Protein AF-A0A7Y4T0B5-F1 (afdb_monomer_lite)

Radius of gyration: 30.83 Å; chains: 1; bounding box: 71×40×85 Å

Foldseek 3Di:
DCPVVPCDPVNVVVVVVVLCVVCPPCSVVVVVVVVVVVVVVVVVVVVCCVVVVVVVVVVVVVVVVVVVVVVVCVVPPPDDPDDDPDDDDDDDDDDDDDDPDDDDDDDDDPDPPPDDDDDDDDDDDDDDDDDD

pLDDT: mean 74.85, std 16.84, range [43.91, 96.88]

Structure (mmCIF, N/CA/C/O backbone):
data_AF-A0A7Y4T0B5-F1
#
_entry.id   AF-A0A7Y4T0B5-F1
#
loop_
_atom_site.group_PDB
_atom_site.id
_atom_site.type_symbol
_atom_site.label_atom_id
_atom_site.label_alt_id
_atom_site.label_comp_id
_atom_site.label_asym_id
_atom_site.label_entity_id
_atom_site.label_seq_id
_atom_site.pdbx_PDB_ins_code
_atom_site.Cartn_x
_atom_site.Cartn_y
_atom_site.Cartn_z
_atom_site.occupancy
_atom_site.B_iso_or_equiv
_atom_site.auth_seq_id
_atom_site.auth_comp_id
_atom_site.auth_asym_id
_atom_site.auth_atom_id
_atom_site.pdbx_PDB_model_num
ATOM 1 N N . MET A 1 1 ? 12.387 -6.546 15.408 1.00 46.94 1 MET A N 1
ATOM 2 C CA . MET A 1 1 ? 11.602 -6.123 14.225 1.00 46.94 1 MET A CA 1
ATOM 3 C C . MET A 1 1 ? 11.695 -4.605 13.991 1.00 46.94 1 MET A C 1
ATOM 5 O O . MET A 1 1 ? 10.679 -3.934 13.924 1.00 46.94 1 MET A O 1
ATOM 9 N N . LEU A 1 2 ? 12.903 -4.039 13.868 1.00 50.91 2 LEU A N 1
ATOM 10 C CA . LEU A 1 2 ? 13.105 -2.600 13.582 1.00 50.91 2 LEU A CA 1
ATOM 11 C C . LEU A 1 2 ? 14.162 -2.362 12.482 1.00 50.91 2 LEU A C 1
ATOM 13 O O . LEU A 1 2 ? 14.486 -1.222 12.176 1.00 50.91 2 LEU A O 1
ATOM 17 N N . ALA A 1 3 ? 14.681 -3.430 11.859 1.00 58.06 3 ALA A N 1
ATOM 18 C CA . ALA A 1 3 ? 15.734 -3.338 10.844 1.00 58.06 3 ALA A CA 1
ATOM 19 C C . ALA A 1 3 ? 15.281 -2.608 9.562 1.00 58.06 3 ALA A C 1
ATOM 21 O O . ALA A 1 3 ? 16.098 -1.977 8.910 1.00 58.06 3 ALA A O 1
ATOM 22 N N . PHE A 1 4 ? 13.980 -2.611 9.248 1.00 58.34 4 PHE A N 1
ATOM 23 C CA . PHE A 1 4 ? 13.428 -1.944 8.060 1.00 58.34 4 PHE A CA 1
ATOM 24 C C . PHE A 1 4 ? 13.296 -0.417 8.186 1.00 58.34 4 PHE A C 1
ATOM 26 O O . PHE A 1 4 ? 13.100 0.258 7.182 1.00 58.34 4 PHE A O 1
ATOM 33 N N . LEU A 1 5 ? 13.383 0.145 9.397 1.00 59.84 5 LEU A N 1
ATOM 34 C CA . LEU A 1 5 ? 13.275 1.598 9.612 1.00 59.84 5 LEU A CA 1
ATOM 35 C C . LEU A 1 5 ? 14.616 2.326 9.427 1.00 59.84 5 LEU A C 1
ATOM 37 O O . LEU A 1 5 ? 14.631 3.547 9.335 1.00 59.84 5 LEU A O 1
ATOM 41 N N . ASN A 1 6 ? 15.720 1.577 9.329 1.00 64.56 6 ASN A N 1
ATOM 42 C CA . ASN A 1 6 ? 17.046 2.077 8.955 1.00 64.56 6 ASN A CA 1
ATOM 43 C C . ASN A 1 6 ? 17.334 1.857 7.461 1.00 64.56 6 ASN A C 1
ATOM 45 O O . ASN A 1 6 ? 18.492 1.702 7.077 1.00 64.56 6 ASN A O 1
ATOM 49 N N . LEU A 1 7 ? 16.293 1.847 6.618 1.00 73.94 7 LEU A N 1
ATOM 50 C CA . LEU A 1 7 ? 16.461 1.840 5.168 1.00 73.94 7 LEU A CA 1
ATOM 51 C C . LEU A 1 7 ? 17.149 3.147 4.759 1.00 73.94 7 LEU A C 1
ATOM 53 O O . LEU A 1 7 ? 16.523 4.201 4.615 1.00 73.94 7 LEU A O 1
ATOM 57 N N . GLY A 1 8 ? 18.470 3.097 4.638 1.00 86.62 8 GLY A N 1
ATOM 58 C CA . GLY A 1 8 ? 19.252 4.230 4.177 1.00 86.62 8 GLY A CA 1
ATOM 59 C C . GLY A 1 8 ? 18.872 4.576 2.740 1.00 86.62 8 GLY A C 1
ATOM 60 O O . GLY A 1 8 ? 18.434 3.717 1.973 1.00 86.62 8 GLY A O 1
ATOM 61 N N . VAL A 1 9 ? 19.107 5.828 2.336 1.00 89.69 9 VAL A N 1
ATOM 62 C CA . VAL A 1 9 ? 18.911 6.272 0.941 1.00 89.69 9 VAL A CA 1
ATOM 63 C C . VAL A 1 9 ? 19.586 5.306 -0.046 1.00 89.69 9 VAL A C 1
ATOM 65 O O . VAL A 1 9 ? 19.019 4.995 -1.089 1.00 89.69 9 VAL A O 1
ATOM 68 N N . LEU A 1 10 ? 20.755 4.766 0.319 1.00 90.12 10 LEU A N 1
ATOM 69 C CA . LEU A 1 10 ? 21.496 3.788 -0.479 1.00 90.12 10 LEU A CA 1
ATOM 70 C C . LEU A 1 10 ? 20.726 2.473 -0.698 1.00 90.12 10 LEU A C 1
ATOM 72 O O . LEU A 1 10 ? 20.717 1.947 -1.805 1.00 90.12 10 LEU A O 1
ATOM 76 N N . GLU A 1 11 ? 20.059 1.948 0.327 1.00 87.94 11 GLU A N 1
ATOM 77 C CA . GLU A 1 11 ? 19.302 0.696 0.236 1.00 87.94 11 GLU A CA 1
ATOM 78 C C . GLU A 1 11 ? 18.055 0.866 -0.640 1.00 87.94 11 GLU A C 1
ATOM 80 O O . GLU A 1 11 ? 17.751 0.016 -1.475 1.00 87.94 11 GLU A O 1
ATOM 85 N N . LEU A 1 12 ? 17.396 2.025 -0.539 1.00 91.12 12 LEU A N 1
ATOM 86 C CA . LEU A 1 12 ? 16.269 2.393 -1.396 1.00 91.12 12 LEU A CA 1
ATOM 87 C C . LEU A 1 12 ? 16.689 2.449 -2.877 1.00 91.12 12 LEU A C 1
ATOM 89 O O . LEU A 1 12 ? 15.968 1.958 -3.746 1.00 91.12 12 LEU A O 1
ATOM 93 N N . VAL A 1 13 ? 17.887 2.970 -3.163 1.00 94.06 13 VAL A N 1
ATOM 94 C CA . VAL A 1 13 ? 18.468 2.970 -4.516 1.00 94.06 13 VAL A CA 1
ATOM 95 C C . VAL A 1 13 ? 18.758 1.549 -5.007 1.00 94.06 13 VAL A C 1
ATOM 97 O O . VAL A 1 13 ? 18.447 1.243 -6.156 1.00 94.06 13 VAL A O 1
ATOM 100 N N . VAL A 1 14 ? 19.300 0.663 -4.163 1.00 95.56 14 VAL A N 1
ATOM 101 C CA . VAL A 1 14 ? 19.547 -0.744 -4.537 1.00 95.56 14 VAL A CA 1
ATOM 102 C C . VAL A 1 14 ? 18.235 -1.462 -4.856 1.00 95.56 14 VAL A C 1
ATOM 104 O O . VAL A 1 14 ? 18.138 -2.120 -5.889 1.00 95.56 14 VAL A O 1
ATOM 107 N N . ILE A 1 15 ? 17.201 -1.290 -4.029 1.00 93.62 15 ILE A N 1
ATOM 108 C CA . ILE A 1 15 ? 15.874 -1.871 -4.276 1.00 93.62 15 ILE A CA 1
ATOM 109 C C . ILE A 1 15 ? 15.285 -1.328 -5.581 1.00 93.62 15 ILE A C 1
ATOM 111 O O . ILE A 1 15 ? 14.771 -2.103 -6.387 1.00 93.62 15 ILE A O 1
ATOM 115 N N . ALA A 1 16 ? 15.396 -0.019 -5.826 1.00 91.81 16 ALA A N 1
ATOM 116 C CA . ALA A 1 16 ? 14.942 0.587 -7.073 1.00 91.81 16 ALA A CA 1
ATOM 117 C C . ALA A 1 16 ? 15.695 0.021 -8.289 1.00 91.81 16 ALA A C 1
ATOM 119 O O . ALA A 1 16 ? 15.067 -0.310 -9.292 1.00 91.81 16 ALA A O 1
ATOM 120 N N . ALA A 1 17 ? 17.015 -0.158 -8.195 1.00 95.00 17 ALA A N 1
ATOM 121 C CA . ALA A 1 17 ? 17.821 -0.749 -9.260 1.00 95.00 17 ALA A CA 1
ATOM 122 C C . ALA A 1 17 ? 17.421 -2.207 -9.541 1.00 95.00 17 ALA A C 1
ATOM 124 O O . ALA A 1 17 ? 17.231 -2.576 -10.699 1.00 95.00 17 ALA A O 1
ATOM 125 N N . VAL A 1 18 ? 17.223 -3.022 -8.498 1.00 96.12 18 VAL A N 1
ATOM 126 C CA . VAL A 1 18 ? 16.739 -4.406 -8.634 1.00 96.12 18 VAL A CA 1
ATOM 127 C C . VAL A 1 18 ? 15.341 -4.434 -9.250 1.00 96.12 18 VAL A C 1
ATOM 129 O O . VAL A 1 18 ? 15.096 -5.213 -10.167 1.00 96.12 18 VAL A O 1
ATOM 132 N N . ALA A 1 19 ? 14.435 -3.558 -8.815 1.00 93.56 19 ALA A N 1
ATOM 133 C CA . ALA A 1 19 ? 13.100 -3.456 -9.394 1.00 93.56 19 ALA A CA 1
ATOM 134 C C . ALA A 1 19 ? 13.157 -3.091 -10.886 1.00 93.56 19 ALA A C 1
ATOM 136 O O . ALA A 1 19 ? 12.460 -3.704 -11.689 1.00 93.56 19 ALA A O 1
ATOM 137 N N . VAL A 1 20 ? 14.020 -2.152 -11.285 1.00 94.81 20 VAL A N 1
ATOM 138 C CA . VAL A 1 20 ? 14.225 -1.809 -12.701 1.00 94.81 20 VAL A CA 1
ATOM 139 C C . VAL A 1 20 ? 14.856 -2.967 -13.475 1.00 94.81 20 VAL A C 1
ATOM 141 O O . VAL A 1 20 ? 14.488 -3.180 -14.621 1.00 94.81 20 VAL A O 1
ATOM 144 N N . LEU A 1 21 ? 15.750 -3.761 -12.886 1.00 95.75 21 LEU A N 1
ATOM 145 C CA . LEU A 1 21 ? 16.316 -4.937 -13.559 1.00 95.75 21 LEU A CA 1
ATOM 146 C C . LEU A 1 21 ? 15.283 -6.054 -13.764 1.00 95.75 21 LEU A C 1
ATOM 148 O O . LEU A 1 21 ? 15.266 -6.678 -14.820 1.00 95.75 21 LEU A O 1
ATOM 152 N N . VAL A 1 22 ? 14.418 -6.294 -12.777 1.00 94.94 22 VAL A N 1
ATOM 153 C CA . VAL A 1 22 ? 13.393 -7.350 -12.832 1.00 94.94 22 VAL A CA 1
ATOM 154 C C . VAL A 1 22 ? 12.216 -6.947 -13.721 1.00 94.94 22 VAL A C 1
ATOM 156 O O . VAL A 1 22 ? 11.771 -7.735 -14.551 1.00 94.94 22 VAL A O 1
ATOM 159 N N . PHE A 1 23 ? 11.698 -5.728 -13.551 1.00 92.62 23 PHE A N 1
ATOM 160 C CA . PHE A 1 23 ? 10.496 -5.254 -14.245 1.00 92.62 23 PHE A CA 1
ATOM 161 C C . PHE A 1 23 ? 10.798 -4.432 -15.505 1.00 92.62 23 PHE A C 1
ATOM 163 O O . PHE A 1 23 ? 9.921 -4.258 -16.352 1.00 92.62 23 PHE A O 1
ATOM 170 N N . GLY A 1 24 ? 12.012 -3.901 -15.648 1.00 94.06 24 GLY A N 1
ATOM 171 C CA . GLY A 1 24 ? 12.426 -3.122 -16.812 1.00 94.06 24 GLY A CA 1
ATOM 172 C C . GLY A 1 24 ? 11.508 -1.936 -17.098 1.00 94.06 24 GLY A C 1
ATOM 173 O O . GLY A 1 24 ? 11.083 -1.193 -16.212 1.00 94.06 24 GLY A O 1
ATOM 174 N N . LYS A 1 25 ? 11.164 -1.794 -18.378 1.00 93.25 25 LYS A N 1
ATOM 175 C CA . LYS A 1 25 ? 10.214 -0.798 -18.897 1.00 93.25 25 LYS A CA 1
ATOM 176 C C . LYS A 1 25 ? 8.754 -1.055 -18.503 1.00 93.25 25 LYS A C 1
ATOM 178 O O . LYS A 1 25 ? 7.923 -0.170 -18.682 1.00 93.25 25 LYS A O 1
ATOM 183 N N . ASP A 1 26 ? 8.435 -2.241 -17.989 1.00 93.00 26 ASP A N 1
ATOM 184 C CA . ASP A 1 26 ? 7.062 -2.642 -17.671 1.00 93.00 26 ASP A CA 1
ATOM 185 C C . ASP A 1 26 ? 6.689 -2.282 -16.213 1.00 93.00 26 ASP A C 1
ATOM 187 O O . ASP A 1 26 ? 5.514 -2.315 -15.836 1.00 93.00 26 ASP A O 1
ATOM 191 N N . LEU A 1 27 ? 7.665 -1.826 -15.409 1.00 92.94 27 LEU A N 1
ATOM 192 C CA . LEU A 1 27 ? 7.485 -1.299 -14.048 1.00 92.94 27 LEU A CA 1
ATOM 193 C C . LEU A 1 27 ? 6.378 -0.227 -13.949 1.00 92.94 27 LEU A C 1
ATOM 195 O O . LEU A 1 27 ? 5.459 -0.416 -13.148 1.00 92.94 27 LEU A O 1
ATOM 199 N N . PRO A 1 28 ? 6.370 0.863 -14.749 1.00 90.56 28 PRO A N 1
ATOM 200 C CA . PRO A 1 28 ? 5.306 1.869 -14.678 1.00 90.56 28 PRO A CA 1
ATOM 201 C C . PRO A 1 28 ? 3.920 1.297 -15.005 1.00 90.56 28 PRO A C 1
ATOM 203 O O . PRO A 1 28 ? 2.918 1.723 -14.425 1.00 90.56 28 PRO A O 1
ATOM 206 N N . GLN A 1 29 ? 3.845 0.306 -15.896 1.00 92.62 29 GLN A N 1
ATOM 207 C CA . GLN A 1 29 ? 2.588 -0.346 -16.256 1.00 92.62 29 GLN A CA 1
ATOM 208 C C . GLN A 1 29 ? 2.067 -1.236 -15.117 1.00 92.62 29 GLN A C 1
ATOM 210 O O . GLN A 1 29 ? 0.871 -1.202 -14.812 1.00 92.62 29 GLN 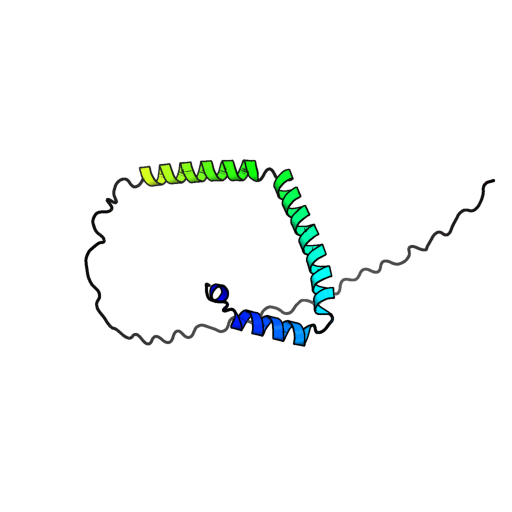A O 1
ATOM 215 N N . ALA A 1 30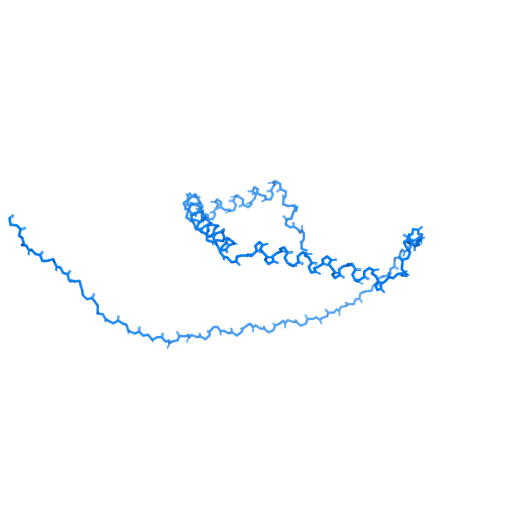 ? 2.951 -1.985 -14.450 1.00 91.44 30 ALA A N 1
ATOM 216 C CA . ALA A 1 30 ? 2.614 -2.770 -13.263 1.00 91.44 30 ALA A CA 1
ATOM 217 C C . ALA A 1 30 ? 2.193 -1.866 -12.090 1.00 91.44 30 ALA A C 1
ATOM 219 O O . ALA A 1 30 ? 1.141 -2.085 -11.487 1.00 91.44 30 ALA A O 1
ATOM 220 N N . ALA A 1 31 ? 2.950 -0.795 -11.835 1.00 92.75 31 ALA A N 1
ATOM 221 C CA . ALA A 1 31 ? 2.646 0.189 -10.800 1.00 92.75 31 ALA A CA 1
ATOM 222 C C . ALA A 1 31 ? 1.290 0.872 -11.031 1.00 92.75 31 ALA A C 1
ATOM 224 O O . ALA A 1 31 ? 0.514 1.027 -10.092 1.00 92.75 31 ALA A O 1
ATOM 225 N N . SER A 1 32 ? 0.952 1.210 -12.279 1.00 95.19 32 SER A N 1
ATOM 226 C CA . SER A 1 32 ? -0.344 1.812 -12.622 1.00 95.19 32 SER A CA 1
ATOM 227 C C . SER A 1 32 ? -1.517 0.875 -12.319 1.00 95.19 32 SER A C 1
ATOM 229 O O . SER A 1 32 ? -2.518 1.293 -11.736 1.00 95.19 32 SER A O 1
ATOM 231 N N . LYS A 1 33 ? -1.395 -0.414 -12.663 1.00 93.56 33 LYS A N 1
ATOM 232 C CA . LYS A 1 33 ? -2.426 -1.422 -12.360 1.00 93.56 33 LYS A CA 1
ATOM 233 C C . LYS A 1 33 ? -2.585 -1.628 -10.853 1.00 93.56 33 LYS A C 1
ATOM 235 O O . LYS A 1 33 ? -3.712 -1.623 -10.357 1.00 93.56 33 LYS A O 1
ATOM 240 N N . ALA A 1 34 ? -1.470 -1.746 -10.132 1.00 94.88 34 ALA A N 1
ATOM 241 C CA . ALA A 1 34 ? -1.471 -1.869 -8.678 1.00 94.88 34 ALA A CA 1
ATOM 242 C C . ALA A 1 34 ? -2.082 -0.628 -8.011 1.00 94.88 34 ALA A C 1
ATOM 244 O O . ALA A 1 34 ? -2.926 -0.754 -7.129 1.00 94.88 34 ALA A O 1
ATOM 245 N N . TYR A 1 35 ? -1.746 0.573 -8.486 1.00 95.31 35 TYR A N 1
ATOM 246 C CA . TYR A 1 35 ? -2.289 1.825 -7.965 1.00 95.31 35 TYR A CA 1
ATOM 247 C C . TYR A 1 35 ? -3.815 1.888 -8.084 1.00 95.31 35 TYR A C 1
ATOM 249 O O . TYR A 1 35 ? -4.497 2.281 -7.137 1.00 95.31 35 TYR A O 1
ATOM 257 N N . LEU A 1 36 ? -4.376 1.449 -9.215 1.00 96.19 36 LEU A N 1
ATOM 258 C CA . LEU A 1 36 ? -5.829 1.392 -9.392 1.00 96.19 36 LEU A CA 1
ATOM 259 C C . LEU A 1 36 ? -6.493 0.416 -8.410 1.00 96.19 36 LEU A C 1
ATOM 261 O O . LEU A 1 36 ? -7.562 0.725 -7.881 1.00 96.19 36 LEU A O 1
ATOM 265 N N . GLN A 1 37 ? -5.870 -0.733 -8.135 1.00 96.81 37 GLN A N 1
ATOM 266 C CA . GLN A 1 37 ? -6.371 -1.692 -7.144 1.00 96.81 37 GLN A CA 1
ATOM 267 C C . GLN A 1 37 ? -6.287 -1.132 -5.722 1.00 96.81 37 GLN A C 1
ATOM 269 O O . GLN A 1 37 ? -7.272 -1.178 -4.990 1.00 96.81 37 GLN A O 1
ATOM 274 N N . VAL A 1 38 ? -5.155 -0.526 -5.359 1.00 96.88 38 VAL A N 1
ATOM 275 C CA . VAL A 1 38 ? -4.961 0.125 -4.056 1.00 96.88 38 VAL A CA 1
ATOM 276 C C . VAL A 1 38 ? -5.962 1.260 -3.859 1.00 96.88 38 VAL A C 1
ATOM 278 O O . VAL A 1 38 ? -6.518 1.405 -2.775 1.00 96.88 38 VAL A O 1
ATOM 281 N N . ARG A 1 39 ? -6.259 2.040 -4.904 1.00 96.75 39 ARG A N 1
ATOM 282 C CA . ARG A 1 39 ? -7.275 3.097 -4.843 1.00 96.75 39 ARG A CA 1
ATOM 283 C C . ARG A 1 39 ? -8.669 2.533 -4.573 1.00 96.75 39 ARG A C 1
ATOM 285 O O . ARG A 1 39 ? -9.378 3.074 -3.731 1.00 96.75 39 ARG A O 1
ATOM 292 N N . LYS A 1 40 ? -9.056 1.451 -5.256 1.00 96.62 40 LYS A N 1
ATOM 293 C CA . LYS A 1 40 ? -10.341 0.776 -5.011 1.00 96.62 40 LYS A CA 1
ATOM 294 C C . LYS A 1 40 ? -10.415 0.214 -3.596 1.00 96.62 40 LYS A C 1
ATOM 296 O O . LYS A 1 40 ? -11.415 0.428 -2.927 1.00 96.62 40 LYS A O 1
ATOM 301 N N . LEU A 1 41 ? -9.348 -0.438 -3.136 1.00 96.88 41 LEU A N 1
ATOM 302 C CA . LEU A 1 41 ? -9.260 -0.956 -1.776 1.00 96.88 41 LEU A CA 1
ATOM 303 C C . LEU A 1 41 ? -9.382 0.170 -0.751 1.00 96.88 41 LEU A C 1
ATOM 305 O O . LEU A 1 41 ? -10.149 0.046 0.189 1.00 96.88 41 LEU A O 1
ATOM 309 N N . ARG A 1 42 ? -8.675 1.286 -0.949 1.00 96.38 42 ARG A N 1
ATOM 310 C CA . ARG A 1 42 ? -8.749 2.441 -0.053 1.00 96.38 42 ARG A CA 1
ATOM 311 C C . ARG A 1 42 ? -10.165 3.002 0.024 1.00 96.38 42 ARG A C 1
ATOM 313 O O . ARG A 1 42 ? -10.621 3.272 1.123 1.00 96.38 42 ARG A O 1
ATOM 320 N N . ASN A 1 43 ? -10.846 3.142 -1.111 1.00 96.44 43 ASN A N 1
ATOM 321 C CA . ASN A 1 43 ? -12.237 3.589 -1.131 1.00 96.44 43 ASN A CA 1
ATOM 322 C C . ASN A 1 43 ? -13.156 2.586 -0.424 1.00 96.44 43 ASN A C 1
ATOM 324 O O . ASN A 1 43 ? -13.947 2.993 0.409 1.00 96.44 43 ASN A O 1
ATOM 328 N N . ALA A 1 44 ? -13.004 1.286 -0.689 1.00 95.25 44 ALA A N 1
ATOM 329 C CA . ALA A 1 44 ? -13.794 0.250 -0.028 1.00 95.25 44 ALA A CA 1
ATOM 330 C C . ALA A 1 44 ? -13.542 0.204 1.485 1.00 95.25 44 ALA A C 1
ATOM 332 O O . ALA A 1 44 ? -14.473 0.004 2.249 1.00 95.25 44 ALA A O 1
ATOM 333 N N . VAL A 1 45 ? -12.301 0.412 1.932 1.00 94.25 45 VAL A N 1
ATOM 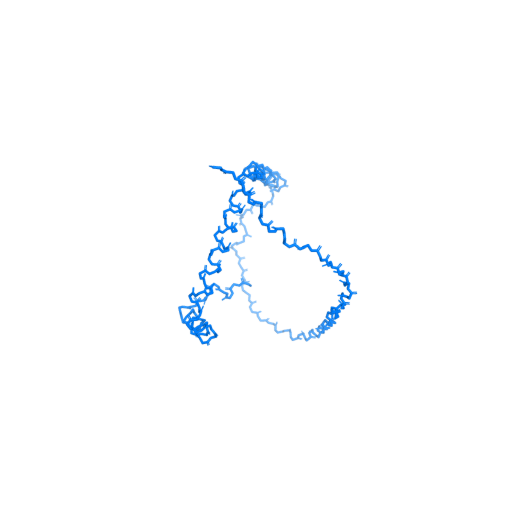334 C CA . VAL A 1 45 ? -11.952 0.518 3.355 1.00 94.25 45 VAL A CA 1
ATOM 335 C C . VAL A 1 45 ? -12.545 1.783 3.971 1.00 94.25 45 VAL A C 1
ATOM 337 O O . VAL A 1 45 ? -12.994 1.732 5.109 1.00 94.25 45 VAL A O 1
ATOM 340 N N . ASP A 1 46 ? -12.554 2.905 3.250 1.00 92.50 46 ASP A N 1
ATOM 341 C CA . ASP A 1 46 ? -13.126 4.168 3.732 1.00 92.50 46 ASP A CA 1
ATOM 342 C C . ASP A 1 46 ? -14.658 4.096 3.831 1.00 92.50 46 ASP A C 1
ATOM 344 O O . ASP A 1 46 ? -15.233 4.507 4.837 1.00 92.50 46 ASP A O 1
ATOM 348 N N . ASP A 1 47 ? -15.310 3.487 2.838 1.00 92.00 47 ASP A N 1
ATOM 349 C CA . ASP A 1 47 ? -16.743 3.188 2.864 1.00 92.00 47 ASP A CA 1
ATOM 350 C C . ASP A 1 47 ? -17.063 2.194 3.980 1.00 92.00 47 ASP A C 1
ATOM 352 O O . ASP A 1 47 ? -17.951 2.446 4.787 1.00 92.00 47 ASP A O 1
ATOM 356 N N . LEU A 1 48 ? -16.278 1.119 4.119 1.00 89.06 48 LEU A N 1
ATOM 357 C CA . LEU A 1 48 ? -16.457 0.163 5.206 1.00 89.06 48 LEU A CA 1
ATOM 358 C C . LEU A 1 48 ? -16.298 0.853 6.554 1.00 89.06 48 LEU A C 1
ATOM 360 O O . LEU A 1 48 ? -17.112 0.625 7.434 1.00 89.06 48 LEU A O 1
ATOM 364 N N . ARG A 1 49 ? -15.301 1.723 6.725 1.00 87.75 49 ARG A N 1
ATOM 365 C CA . ARG A 1 49 ? -15.089 2.494 7.953 1.00 87.75 49 ARG A CA 1
ATOM 366 C C . ARG A 1 49 ? -16.287 3.393 8.271 1.00 87.75 49 ARG A C 1
ATOM 368 O O . ARG A 1 49 ? -16.712 3.419 9.421 1.00 87.75 49 ARG A O 1
ATOM 375 N N . ARG A 1 50 ? -16.865 4.053 7.261 1.00 87.00 50 ARG A N 1
ATOM 376 C CA . ARG A 1 50 ? -18.091 4.857 7.398 1.00 87.00 50 ARG A CA 1
ATOM 377 C C . ARG A 1 50 ? -19.320 4.018 7.752 1.00 87.00 50 ARG A C 1
ATOM 379 O O . ARG A 1 50 ? -20.056 4.398 8.660 1.00 87.00 50 ARG A O 1
ATOM 386 N N . ASP A 1 51 ? -19.529 2.898 7.066 1.00 82.56 51 ASP A N 1
ATOM 387 C CA . ASP A 1 51 ? -20.742 2.077 7.176 1.00 82.56 51 ASP A CA 1
ATOM 388 C C . ASP A 1 51 ? -20.743 1.174 8.413 1.00 82.56 51 ASP A C 1
ATOM 390 O O . ASP A 1 51 ? -21.781 0.957 9.036 1.00 82.56 51 ASP A O 1
ATOM 394 N N . SER A 1 52 ? -19.575 0.671 8.812 1.00 76.06 52 SER A N 1
ATOM 395 C CA . SER A 1 52 ? -19.418 -0.202 9.984 1.00 76.06 52 SER A CA 1
ATOM 396 C C . SER A 1 52 ? -19.627 0.520 11.314 1.00 76.06 52 SER A C 1
ATOM 398 O O . SER A 1 52 ? -19.671 -0.124 12.358 1.00 76.06 52 SER A O 1
ATOM 400 N N . GLY A 1 53 ? -19.752 1.852 11.315 1.00 73.62 53 GLY A N 1
ATOM 401 C CA . GLY A 1 53 ? -19.884 2.617 12.551 1.00 73.62 53 GLY A CA 1
ATOM 402 C C . GLY A 1 53 ? -18.678 2.439 13.476 1.00 73.62 53 GLY A C 1
ATOM 403 O O . GLY A 1 53 ? -18.808 2.649 14.684 1.00 73.62 53 GLY A O 1
ATOM 404 N N . ILE A 1 54 ? -17.510 2.077 12.926 1.00 74.81 54 ILE A N 1
ATOM 405 C CA . ILE A 1 54 ? -16.276 1.871 13.688 1.00 74.81 54 ILE A CA 1
ATOM 406 C C . ILE A 1 54 ? -15.937 3.123 14.496 1.00 74.81 54 ILE A C 1
ATOM 408 O O . ILE A 1 54 ? -15.457 2.981 15.607 1.00 74.81 54 ILE A O 1
ATOM 412 N N . GLU A 1 55 ? -16.259 4.344 14.053 1.00 76.44 55 GLU A N 1
ATOM 413 C CA . GLU A 1 55 ? -16.091 5.543 14.892 1.00 76.44 55 GLU A CA 1
ATOM 414 C C . GLU A 1 55 ? -16.880 5.496 16.214 1.00 76.44 55 GLU A C 1
ATOM 416 O O . GLU A 1 55 ? -16.418 6.036 17.225 1.00 76.44 55 GLU A O 1
ATOM 421 N N . ARG A 1 56 ? -18.064 4.867 16.236 1.00 77.69 56 ARG A N 1
ATOM 422 C CA . ARG A 1 56 ? -18.845 4.661 17.467 1.00 77.69 56 ARG A CA 1
ATOM 423 C C . ARG A 1 56 ? -18.204 3.602 18.346 1.00 77.69 56 ARG A C 1
ATOM 425 O O . ARG A 1 56 ? -18.098 3.820 19.551 1.00 77.69 56 ARG A O 1
ATOM 432 N N . GLU A 1 57 ? -17.755 2.500 17.757 1.00 77.75 57 GLU A N 1
ATOM 433 C CA . GLU A 1 57 ? -17.103 1.426 18.504 1.00 77.75 57 GLU A CA 1
ATOM 434 C C . GLU A 1 57 ? -15.729 1.842 19.034 1.00 77.75 57 GLU A C 1
ATOM 436 O O . GLU A 1 57 ? -15.449 1.606 20.203 1.00 77.75 57 GLU A O 1
ATOM 441 N N . LEU A 1 58 ? -14.914 2.561 18.255 1.00 81.81 58 LEU A N 1
ATOM 442 C CA . LEU A 1 58 ? -13.622 3.104 18.692 1.00 81.81 58 LEU A CA 1
ATOM 443 C C . LEU A 1 58 ? -13.794 4.058 19.869 1.00 81.81 58 LEU A C 1
ATOM 445 O O . LEU A 1 58 ? -13.070 3.952 20.852 1.00 81.81 58 LEU A O 1
AT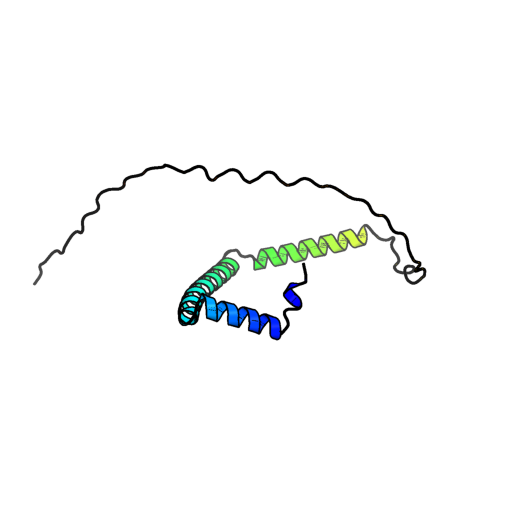OM 449 N N . ARG A 1 59 ? -14.791 4.950 19.810 1.00 83.62 59 ARG A N 1
ATOM 450 C CA . ARG A 1 59 ? -15.096 5.853 20.927 1.00 83.62 59 ARG A CA 1
ATOM 451 C C . ARG A 1 59 ? -15.559 5.081 22.166 1.00 83.62 59 ARG A C 1
ATOM 453 O O . ARG A 1 59 ? -15.270 5.489 23.289 1.00 83.62 59 ARG A O 1
ATOM 460 N N . ASN A 1 60 ? -16.261 3.966 21.973 1.00 84.81 60 ASN A N 1
ATOM 461 C CA . ASN A 1 60 ? -16.668 3.095 23.068 1.00 84.81 60 ASN A CA 1
ATOM 462 C C . ASN A 1 60 ? -15.461 2.358 23.673 1.00 84.81 60 ASN A C 1
ATOM 464 O O . ASN A 1 60 ? -15.303 2.368 24.889 1.00 84.81 60 ASN A O 1
ATOM 468 N N . ILE A 1 61 ? -14.568 1.816 22.839 1.00 86.50 61 ILE A N 1
ATOM 469 C CA . ILE A 1 61 ? -13.328 1.145 23.252 1.00 86.50 61 ILE A CA 1
ATOM 470 C C . ILE A 1 61 ? -12.410 2.121 23.990 1.00 86.50 61 ILE A C 1
ATOM 472 O O . ILE A 1 61 ? -11.918 1.780 25.058 1.00 86.50 61 ILE A O 1
ATOM 476 N N . GLU A 1 62 ? -12.220 3.345 23.492 1.00 87.44 62 GLU A N 1
ATOM 477 C CA . GLU A 1 62 ? -11.445 4.379 24.190 1.00 87.44 62 GLU A CA 1
ATOM 478 C C . GLU A 1 62 ? -12.014 4.665 25.585 1.00 87.44 62 GLU A C 1
ATOM 480 O O . GLU A 1 62 ? -11.262 4.730 26.558 1.00 87.44 62 GLU A O 1
ATOM 485 N N . ASN A 1 63 ? -13.340 4.778 25.711 1.00 90.00 63 ASN A N 1
ATOM 486 C CA . ASN A 1 63 ? -13.991 4.967 27.006 1.00 90.00 63 ASN A CA 1
ATOM 487 C C . ASN A 1 63 ? -13.816 3.749 27.926 1.00 90.00 63 ASN A C 1
ATOM 489 O O . ASN A 1 63 ? -13.530 3.926 29.110 1.00 90.00 63 ASN A O 1
ATOM 493 N N . THR A 1 64 ? -13.950 2.525 27.406 1.00 89.12 64 THR A N 1
ATOM 494 C CA . THR A 1 64 ? -13.752 1.290 28.180 1.00 89.12 64 THR A CA 1
ATOM 495 C C . THR A 1 64 ? -12.303 1.139 28.636 1.00 89.12 64 THR A C 1
ATOM 497 O O . THR A 1 64 ? -12.063 0.841 29.803 1.00 89.12 64 THR A O 1
ATOM 500 N N . VAL A 1 65 ? -11.332 1.403 27.759 1.00 89.62 65 VAL A N 1
ATOM 501 C CA . VAL A 1 65 ? -9.898 1.355 28.077 1.00 89.62 65 VAL A CA 1
ATOM 502 C C . VAL A 1 65 ? -9.552 2.413 29.118 1.00 89.62 65 VAL A C 1
ATOM 504 O O . VAL A 1 65 ? -8.880 2.106 30.096 1.00 89.62 65 VAL A O 1
ATOM 507 N N . ARG A 1 66 ? -10.060 3.642 28.972 1.00 87.50 66 ARG A N 1
ATOM 508 C CA . ARG A 1 66 ? -9.832 4.716 29.947 1.00 87.50 66 ARG A CA 1
ATOM 509 C C . ARG A 1 66 ? -10.444 4.402 31.311 1.00 87.50 66 ARG A C 1
ATOM 511 O O . ARG A 1 66 ? -9.824 4.697 32.331 1.00 87.50 66 ARG A O 1
ATOM 518 N N . ALA A 1 67 ? -11.637 3.806 31.338 1.00 85.50 67 ALA A N 1
ATOM 519 C CA . ALA A 1 67 ? -12.272 3.346 32.570 1.00 85.50 67 ALA A CA 1
ATOM 520 C C . ALA A 1 67 ? -11.469 2.209 33.224 1.00 85.50 67 ALA A C 1
ATOM 522 O O . ALA A 1 67 ? -11.213 2.259 34.425 1.00 85.50 67 ALA A O 1
ATOM 523 N N . ALA A 1 68 ? -10.999 1.244 32.429 1.00 84.31 68 ALA A N 1
ATOM 524 C CA . ALA A 1 68 ? -10.157 0.150 32.899 1.00 84.31 68 ALA A CA 1
ATOM 525 C C . ALA A 1 68 ? -8.797 0.644 33.426 1.00 84.31 68 ALA A C 1
ATOM 527 O O . ALA A 1 68 ? -8.343 0.169 34.463 1.00 84.31 68 ALA A O 1
ATOM 528 N N . GLU A 1 69 ? -8.170 1.633 32.780 1.00 84.75 69 GLU A N 1
ATOM 529 C CA . GLU A 1 69 ? -6.920 2.243 33.258 1.00 84.75 69 GLU A CA 1
ATOM 530 C C . GLU A 1 69 ? -7.132 2.989 34.585 1.00 84.75 69 GLU A C 1
ATOM 532 O O . GLU A 1 69 ? -6.315 2.889 35.502 1.00 84.75 69 GLU A O 1
ATOM 537 N N . TRP A 1 70 ? -8.253 3.705 34.726 1.00 82.62 70 TRP A N 1
ATOM 538 C CA . TRP A 1 70 ? -8.632 4.353 35.985 1.00 82.62 70 TRP A CA 1
ATOM 539 C C . TRP A 1 70 ? -8.877 3.348 37.111 1.00 82.62 70 TRP A C 1
ATOM 541 O O . TRP A 1 70 ? -8.509 3.602 38.260 1.00 82.62 70 TRP A O 1
ATOM 551 N N . GLU A 1 71 ? -9.482 2.205 36.798 1.00 80.31 71 GLU A N 1
ATOM 552 C CA . GLU A 1 71 ? -9.730 1.148 37.772 1.00 80.31 71 GLU A CA 1
ATOM 553 C C . GLU A 1 71 ? -8.446 0.394 38.148 1.00 80.31 71 GLU A C 1
ATOM 555 O O . GLU A 1 71 ? -8.237 0.101 39.325 1.00 80.31 71 GLU A O 1
ATOM 560 N N . ALA A 1 72 ? -7.539 0.174 37.191 1.00 79.38 72 ALA A N 1
ATOM 561 C CA . ALA A 1 72 ? -6.210 -0.383 37.437 1.00 79.38 72 ALA A CA 1
ATOM 562 C C . ALA A 1 72 ? -5.365 0.545 38.327 1.00 79.38 72 ALA A C 1
ATOM 564 O O . ALA A 1 72 ? -4.831 0.106 39.342 1.00 79.38 72 ALA A O 1
ATOM 565 N N . ARG A 1 73 ? -5.341 1.857 38.043 1.00 72.62 73 ARG A N 1
ATOM 566 C CA . ARG A 1 73 ? -4.665 2.853 38.900 1.00 72.62 73 ARG A CA 1
ATOM 567 C C . ARG A 1 73 ? -5.256 2.941 40.307 1.00 72.62 73 ARG A C 1
ATOM 569 O O . ARG A 1 73 ? -4.535 3.266 41.244 1.00 72.62 73 ARG A O 1
ATOM 576 N N . ARG A 1 74 ? -6.557 2.681 40.475 1.00 71.62 74 ARG A N 1
ATOM 577 C CA . ARG A 1 74 ? -7.197 2.626 41.801 1.00 71.62 74 ARG A CA 1
ATOM 578 C C . ARG A 1 74 ? -6.910 1.332 42.557 1.00 71.62 74 ARG A C 1
ATOM 580 O O . ARG A 1 74 ? -6.922 1.365 43.784 1.00 71.62 74 ARG A O 1
ATOM 587 N N . LYS A 1 75 ? -6.689 0.219 41.855 1.00 65.50 75 LYS A N 1
ATOM 588 C CA . LYS A 1 75 ? -6.350 -1.079 42.458 1.00 65.50 75 LYS A CA 1
ATOM 589 C C . LYS A 1 75 ? -4.859 -1.207 42.813 1.00 65.50 75 LYS A C 1
ATOM 591 O O . LYS A 1 75 ? -4.557 -1.997 43.698 1.00 65.50 75 LYS A O 1
ATOM 596 N N . ASP A 1 76 ? -3.984 -0.363 42.254 1.00 54.41 76 ASP A N 1
ATOM 597 C CA . ASP A 1 76 ? -2.561 -0.239 42.631 1.00 54.41 76 ASP A CA 1
ATOM 598 C C . ASP A 1 76 ? -2.197 1.102 43.326 1.00 54.41 76 ASP A C 1
ATOM 600 O O . ASP A 1 76 ? -1.434 1.906 42.785 1.00 54.41 76 ASP A O 1
ATOM 604 N N . PRO A 1 77 ? -2.663 1.394 44.556 1.00 54.19 77 PRO A N 1
ATOM 605 C CA . PRO A 1 77 ? -2.229 2.591 45.282 1.00 54.19 77 PRO A CA 1
ATOM 606 C C . PRO A 1 77 ? -0.833 2.480 45.948 1.00 54.19 77 PRO A C 1
ATOM 608 O O . PRO A 1 77 ? -0.530 3.300 46.812 1.00 54.19 77 PRO A O 1
ATOM 611 N N . VAL A 1 78 ? 0.034 1.508 45.605 1.00 55.41 78 VAL A N 1
ATOM 612 C CA . VAL A 1 78 ? 1.251 1.205 46.413 1.00 55.41 78 VAL A CA 1
ATOM 613 C C . VAL A 1 78 ? 2.578 1.104 45.639 1.00 55.41 78 VAL A C 1
ATOM 615 O O . VAL A 1 78 ? 3.541 0.541 46.147 1.00 55.41 78 VAL A O 1
ATOM 618 N N . GLN A 1 79 ? 2.731 1.709 44.459 1.00 51.47 79 GLN A N 1
ATOM 619 C CA . GLN A 1 79 ? 4.085 1.935 43.914 1.00 51.47 79 GLN A CA 1
ATOM 620 C C . GLN A 1 79 ? 4.368 3.410 43.654 1.00 51.47 79 GLN A C 1
ATOM 622 O O . GLN A 1 79 ? 4.311 3.922 42.540 1.00 51.47 79 GLN A O 1
ATOM 627 N N . SER A 1 80 ? 4.723 4.082 44.750 1.00 46.47 80 SER A N 1
ATOM 628 C CA . SER A 1 80 ? 5.476 5.332 44.773 1.00 46.47 80 SER A CA 1
ATOM 629 C C . SER A 1 80 ? 6.671 5.284 43.805 1.00 46.47 80 SER A C 1
ATOM 631 O O . SER A 1 80 ? 7.572 4.462 43.995 1.00 46.47 80 SER A O 1
ATOM 633 N N . PRO A 1 81 ? 6.766 6.192 42.818 1.00 49.12 81 PRO A N 1
ATOM 634 C CA . PRO A 1 81 ? 7.941 6.321 41.968 1.00 49.12 81 PRO A CA 1
ATOM 635 C C . PRO A 1 81 ? 9.004 7.154 42.696 1.00 49.12 81 PRO A C 1
ATOM 637 O O . PRO A 1 81 ? 9.218 8.321 42.385 1.00 49.12 81 PRO A O 1
ATOM 640 N N . ALA A 1 82 ? 9.650 6.580 43.712 1.00 50.53 82 ALA A N 1
ATOM 641 C CA . ALA A 1 82 ? 10.721 7.268 44.440 1.00 50.53 82 ALA A CA 1
ATOM 642 C C . ALA A 1 82 ? 12.029 6.471 44.543 1.00 50.53 82 ALA A C 1
ATOM 644 O O . ALA A 1 82 ? 12.978 6.941 45.168 1.00 50.53 82 ALA A O 1
ATOM 645 N N . THR A 1 83 ? 12.147 5.275 43.953 1.00 51.78 83 THR A N 1
ATOM 646 C CA . THR A 1 83 ? 13.375 4.477 44.133 1.00 51.78 83 THR A CA 1
ATOM 647 C C . THR A 1 83 ? 13.685 3.546 42.963 1.00 51.78 83 THR A C 1
ATOM 649 O O . THR A 1 83 ? 13.769 2.343 43.141 1.00 51.78 83 THR A O 1
ATOM 652 N N . VAL A 1 84 ? 13.926 4.083 41.762 1.00 54.84 84 VAL A N 1
ATOM 653 C CA . VAL A 1 84 ? 14.807 3.406 40.782 1.00 54.84 84 VAL A CA 1
ATOM 654 C C . VAL A 1 84 ? 15.687 4.442 40.078 1.00 54.84 84 VAL A C 1
ATOM 656 O O . VAL A 1 84 ? 15.762 4.547 38.862 1.00 54.84 84 VAL A O 1
ATOM 659 N N . ALA A 1 85 ? 16.348 5.260 40.889 1.00 54.22 85 ALA A N 1
ATOM 660 C CA . ALA A 1 85 ? 17.486 6.067 40.479 1.00 54.22 85 ALA A CA 1
ATOM 661 C C . ALA A 1 85 ? 18.640 5.792 41.445 1.00 54.22 85 ALA A C 1
ATOM 663 O O . ALA A 1 85 ? 19.113 6.695 42.128 1.00 54.22 85 ALA A O 1
ATOM 664 N N . ARG A 1 86 ? 19.063 4.526 41.567 1.00 51.50 86 ARG A N 1
ATOM 665 C CA . ARG A 1 86 ? 20.391 4.213 42.106 1.00 51.50 86 ARG A CA 1
ATOM 666 C C . ARG A 1 86 ? 20.801 2.765 41.864 1.00 51.50 86 ARG A C 1
ATOM 668 O O . ARG A 1 86 ? 20.257 1.861 42.480 1.00 51.50 86 ARG A O 1
ATOM 675 N N . GLY A 1 87 ? 21.867 2.607 41.088 1.00 46.81 87 GLY A N 1
ATOM 676 C CA . GLY A 1 87 ? 22.911 1.654 41.443 1.00 46.81 87 GLY A CA 1
ATOM 677 C C . GLY A 1 87 ? 23.094 0.465 40.509 1.00 46.81 87 GLY A C 1
ATOM 678 O O . GLY A 1 87 ? 22.223 -0.383 40.393 1.00 46.81 87 GLY A O 1
ATOM 679 N N . ALA A 1 88 ? 24.325 0.390 40.001 1.00 44.72 88 ALA A N 1
ATOM 680 C CA . ALA A 1 88 ? 25.070 -0.822 39.677 1.00 44.72 88 ALA A CA 1
ATOM 681 C C . ALA A 1 88 ? 24.848 -1.469 38.296 1.00 44.72 88 ALA A C 1
ATOM 683 O O . ALA A 1 88 ? 24.126 -2.444 38.131 1.00 44.72 88 ALA A O 1
ATOM 684 N N . LEU A 1 89 ? 25.650 -0.994 37.336 1.00 57.66 89 LEU A N 1
ATOM 685 C CA . LEU A 1 89 ? 26.531 -1.898 36.583 1.00 57.66 89 LEU A CA 1
ATOM 686 C C . LEU A 1 89 ? 27.368 -2.712 37.596 1.00 57.66 89 LEU A C 1
ATOM 688 O O . LEU A 1 89 ? 27.861 -2.117 38.561 1.00 57.66 89 LEU A O 1
ATOM 692 N N . PRO A 1 90 ? 27.516 -4.034 37.411 1.00 53.12 90 PRO A N 1
ATOM 693 C CA . PRO A 1 90 ? 28.743 -4.524 36.785 1.00 53.12 90 PRO A CA 1
ATOM 694 C C . PRO A 1 90 ? 28.555 -5.717 35.827 1.00 53.12 90 PRO A C 1
ATOM 696 O O . PRO A 1 90 ? 27.684 -6.562 35.989 1.00 53.12 90 PRO A O 1
ATOM 699 N N . GLU A 1 91 ? 29.415 -5.709 34.810 1.00 51.44 91 GLU A N 1
ATOM 700 C CA . GLU A 1 91 ? 30.204 -6.817 34.257 1.00 51.44 91 GLU A CA 1
ATOM 701 C C . GLU A 1 91 ? 29.729 -8.286 34.283 1.00 51.44 91 GLU A C 1
ATOM 703 O O . GLU A 1 91 ? 29.477 -8.878 35.322 1.00 51.44 91 GLU A O 1
ATOM 708 N N . SER A 1 92 ? 29.926 -8.891 33.102 1.00 50.16 92 SER A N 1
ATOM 709 C CA . SER A 1 92 ? 30.718 -10.114 32.876 1.00 50.16 92 SER A CA 1
ATOM 710 C C . SER A 1 92 ? 30.162 -11.456 33.359 1.00 50.16 92 SER A C 1
ATOM 712 O O . SER A 1 92 ? 29.992 -11.719 34.544 1.00 50.16 92 SER A O 1
ATOM 714 N N . GLY A 1 93 ? 29.995 -12.378 32.408 1.00 43.91 93 GLY A N 1
ATOM 715 C CA . GLY A 1 93 ? 29.794 -13.790 32.717 1.00 43.91 93 GLY A CA 1
ATOM 716 C C . GLY A 1 93 ? 29.286 -14.583 31.528 1.00 43.91 93 GLY A C 1
ATOM 717 O O . GLY A 1 93 ? 28.084 -14.677 31.306 1.00 43.91 93 GLY A O 1
ATOM 718 N N . GLY A 1 94 ? 30.214 -15.144 30.754 1.00 52.59 94 GLY A N 1
ATOM 719 C CA . GLY A 1 94 ? 29.916 -16.054 29.658 1.00 52.59 94 GLY A CA 1
ATOM 720 C C . GLY A 1 94 ? 29.106 -17.274 30.098 1.00 52.59 94 GLY A C 1
ATOM 721 O O . GLY A 1 94 ? 29.314 -17.845 31.164 1.00 52.59 94 GLY A O 1
ATOM 722 N N . GLY A 1 95 ? 28.211 -17.695 29.212 1.00 44.50 95 GLY A N 1
ATOM 723 C CA . GLY A 1 95 ? 27.425 -18.912 29.341 1.00 44.50 95 GLY A CA 1
ATOM 724 C C . GLY A 1 95 ? 27.103 -19.442 27.957 1.00 44.50 95 GLY A C 1
ATOM 725 O O . GLY A 1 95 ? 26.024 -19.207 27.425 1.00 44.50 95 GLY A O 1
ATOM 726 N N . SER A 1 96 ? 28.086 -20.117 27.362 1.00 54.84 96 SER A N 1
ATOM 727 C CA . SER A 1 96 ? 27.906 -20.977 26.197 1.00 54.84 96 SER A CA 1
ATOM 728 C C . SER A 1 96 ? 26.901 -22.073 26.556 1.00 54.84 96 SER A C 1
ATOM 730 O O . SER A 1 96 ? 27.193 -22.953 27.363 1.00 54.84 96 SER A O 1
ATOM 732 N N . GLY A 1 97 ? 25.702 -21.983 25.988 1.00 46.53 97 GLY A N 1
ATOM 733 C CA . GLY A 1 97 ? 24.648 -22.980 26.101 1.00 46.53 97 GLY A CA 1
ATOM 734 C C . GLY A 1 97 ? 24.111 -23.269 24.712 1.00 46.53 97 GLY A C 1
ATOM 735 O O . GLY A 1 97 ? 23.221 -22.578 24.225 1.00 46.53 97 GLY A O 1
ATOM 736 N N . ALA A 1 98 ? 24.695 -24.271 24.060 1.00 55.47 98 ALA A N 1
ATOM 737 C CA . ALA A 1 98 ? 24.205 -24.833 22.815 1.00 55.47 98 ALA A CA 1
ATOM 738 C C . ALA A 1 98 ? 22.799 -25.420 23.031 1.00 55.47 98 ALA A C 1
ATOM 740 O O . ALA A 1 98 ? 22.647 -26.555 23.476 1.00 55.47 98 ALA A O 1
ATOM 741 N N . ALA A 1 99 ? 21.767 -24.642 22.710 1.00 58.47 99 ALA A N 1
ATOM 742 C CA . ALA A 1 99 ? 20.412 -25.146 22.557 1.00 58.47 99 ALA A CA 1
ATOM 743 C C . ALA A 1 99 ? 20.222 -25.577 21.100 1.00 58.47 99 ALA A C 1
ATOM 745 O O . ALA A 1 99 ? 19.872 -24.790 20.223 1.00 58.47 99 ALA A O 1
ATOM 746 N N . SER A 1 100 ? 20.500 -26.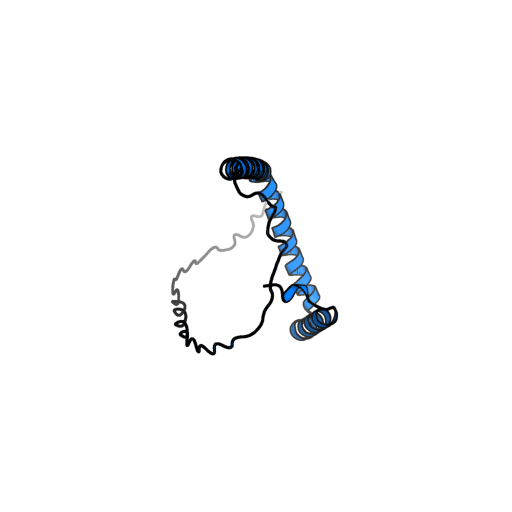857 20.862 1.00 58.22 100 SER A N 1
ATOM 747 C CA . SER A 1 100 ? 19.982 -27.598 19.718 1.00 58.22 100 SER A CA 1
ATOM 748 C C . SER A 1 100 ? 18.452 -27.562 19.789 1.00 58.22 100 SER A C 1
ATOM 750 O O . SER A 1 100 ? 17.859 -28.167 20.681 1.00 58.22 100 SER A O 1
ATOM 752 N N . ALA A 1 101 ? 17.815 -26.812 18.891 1.00 56.62 101 ALA A N 1
ATOM 753 C CA . ALA A 1 101 ? 16.366 -26.770 18.750 1.00 56.62 101 ALA A CA 1
ATOM 754 C C . ALA A 1 101 ? 15.993 -27.162 17.317 1.00 56.62 101 ALA A C 1
ATOM 756 O O . ALA A 1 101 ? 16.178 -26.406 16.368 1.00 56.62 101 ALA A O 1
ATOM 757 N N . ALA A 1 102 ? 15.541 -28.411 17.234 1.00 60.19 102 ALA A N 1
ATOM 758 C CA . ALA A 1 102 ? 14.735 -29.070 16.218 1.00 60.19 102 ALA A CA 1
ATOM 759 C C . ALA A 1 102 ? 14.337 -28.255 14.973 1.00 60.19 102 ALA A C 1
ATOM 761 O O . ALA A 1 102 ? 13.596 -27.275 15.033 1.00 60.19 102 ALA A O 1
ATOM 762 N N . VAL A 1 103 ? 14.741 -28.793 13.822 1.00 73.31 103 VAL A N 1
ATOM 763 C CA . VAL A 1 103 ? 14.147 -28.527 12.511 1.00 73.31 103 VAL A CA 1
ATOM 764 C C . VAL A 1 103 ? 12.631 -28.789 12.589 1.00 73.31 103 VAL A C 1
ATOM 766 O O . VAL A 1 103 ? 12.242 -29.893 12.980 1.00 73.31 103 VAL A O 1
ATOM 769 N N . PRO A 1 104 ? 11.762 -27.820 12.249 1.00 79.25 104 PRO A N 1
ATOM 770 C CA . PRO A 1 104 ? 10.327 -28.066 12.159 1.00 79.25 104 PRO A CA 1
ATOM 771 C C . PRO A 1 104 ? 10.027 -29.042 11.006 1.00 79.25 104 PRO A C 1
ATOM 773 O O . PRO A 1 104 ? 10.705 -28.991 9.975 1.00 79.25 104 PRO A O 1
ATOM 776 N N . PRO A 1 105 ? 9.029 -29.933 11.146 1.00 79.44 105 PRO A N 1
ATOM 777 C CA . PRO A 1 105 ? 8.627 -30.816 10.058 1.00 79.44 105 PRO A CA 1
ATOM 778 C C . PRO A 1 105 ? 8.147 -29.995 8.846 1.00 79.44 105 PRO A C 1
ATOM 780 O O . PRO A 1 105 ? 7.558 -28.924 9.025 1.00 79.44 105 PRO A O 1
ATOM 783 N N . PRO A 1 106 ? 8.392 -30.473 7.612 1.00 82.31 106 PRO A N 1
ATOM 784 C CA . PRO A 1 106 ? 7.915 -29.806 6.409 1.00 82.31 106 PRO A CA 1
ATOM 785 C C . PRO A 1 106 ? 6.378 -29.727 6.401 1.00 82.31 106 PRO A C 1
ATOM 787 O O . PRO A 1 106 ? 5.714 -30.627 6.923 1.00 82.31 106 PRO A O 1
ATOM 790 N N . PRO A 1 107 ? 5.799 -28.668 5.808 1.00 82.12 107 PRO A N 1
ATOM 791 C CA . PRO A 1 107 ? 4.355 -28.557 5.653 1.00 82.12 107 PRO A CA 1
ATOM 792 C C . PRO A 1 107 ? 3.806 -29.715 4.799 1.00 82.12 107 PRO A C 1
ATOM 794 O O . PRO A 1 107 ? 4.502 -30.186 3.892 1.00 82.12 107 PRO A O 1
ATOM 797 N N . PRO A 1 108 ? 2.568 -30.174 5.060 1.00 77.69 108 PRO A N 1
ATOM 798 C CA . PRO A 1 108 ? 1.909 -31.158 4.213 1.00 77.69 108 PRO A CA 1
ATOM 799 C C . PRO A 1 108 ? 1.795 -30.619 2.783 1.00 77.69 108 PRO A C 1
ATOM 801 O O . PRO A 1 108 ? 1.494 -29.443 2.566 1.00 77.69 108 PRO A O 1
ATOM 804 N N . ALA A 1 109 ? 2.080 -31.487 1.811 1.00 77.25 109 ALA A N 1
ATOM 805 C CA . ALA A 1 109 ? 1.921 -31.183 0.398 1.00 77.25 109 ALA A CA 1
ATOM 806 C C . ALA A 1 109 ? 0.473 -30.739 0.108 1.00 77.25 109 ALA A C 1
ATOM 808 O O . ALA A 1 109 ? -0.450 -31.275 0.726 1.00 77.25 109 ALA A O 1
ATOM 809 N N . PRO A 1 110 ? 0.254 -29.792 -0.821 1.00 76.00 110 PRO A N 1
ATOM 810 C CA . PRO A 1 110 ? -1.089 -29.455 -1.262 1.00 76.00 110 PRO A CA 1
ATOM 811 C C . PRO A 1 110 ? -1.734 -30.699 -1.875 1.00 76.00 110 PRO A C 1
ATOM 813 O O . PRO A 1 110 ? -1.253 -31.238 -2.875 1.00 76.00 110 PRO A O 1
ATOM 816 N N . GLU A 1 111 ? -2.810 -31.164 -1.246 1.00 66.69 111 GLU A N 1
ATOM 817 C CA . GLU A 1 111 ? -3.713 -32.146 -1.824 1.00 66.69 111 GLU A CA 1
ATOM 818 C C . GLU A 1 111 ? -4.221 -31.577 -3.150 1.00 66.69 111 GLU A C 1
ATOM 820 O O . GLU A 1 111 ? -4.768 -30.474 -3.215 1.00 66.69 111 GLU A O 1
ATOM 825 N N . ALA A 1 112 ? -3.953 -32.306 -4.230 1.00 58.34 112 ALA A N 1
ATOM 826 C CA . ALA A 1 112 ? -4.458 -31.993 -5.549 1.00 58.34 112 ALA A C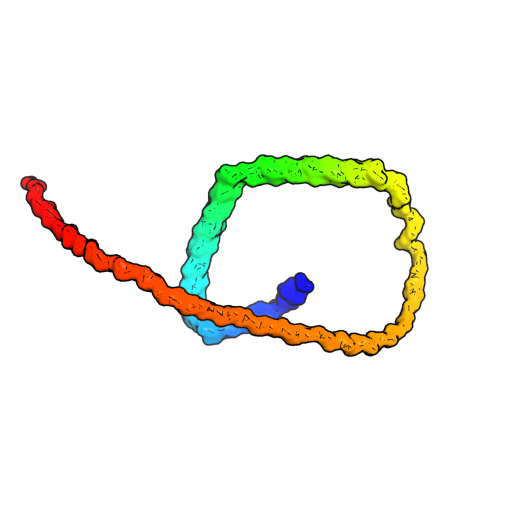A 1
ATOM 827 C C . ALA A 1 112 ? -5.987 -32.101 -5.518 1.00 58.34 112 ALA A C 1
ATOM 829 O O . ALA A 1 112 ? -6.538 -33.198 -5.638 1.00 58.34 112 ALA A O 1
ATOM 830 N N . ASP A 1 113 ? -6.656 -30.959 -5.355 1.00 56.41 113 ASP A N 1
ATOM 831 C CA . ASP A 1 113 ? -8.098 -30.826 -5.518 1.00 56.41 113 ASP A CA 1
ATOM 832 C C . ASP A 1 113 ? -8.458 -31.119 -6.978 1.00 56.41 113 ASP A C 1
ATOM 834 O O . ASP A 1 113 ? -8.399 -30.281 -7.879 1.00 56.41 113 ASP A O 1
ATOM 838 N N . SER A 1 114 ? -8.745 -32.394 -7.209 1.00 61.62 114 SER A N 1
ATOM 839 C CA . SER A 1 114 ? -9.242 -32.949 -8.457 1.00 61.62 114 SER A CA 1
ATOM 840 C C . SER A 1 114 ? -10.770 -32.942 -8.409 1.00 61.62 114 SER A C 1
ATOM 842 O O . SER A 1 114 ? -11.409 -33.991 -8.433 1.00 61.62 114 SER A O 1
ATOM 844 N N . GLY A 1 115 ? -11.356 -31.749 -8.314 1.00 57.31 115 GLY A N 1
ATOM 845 C CA . GLY A 1 115 ? -12.793 -31.504 -8.438 1.00 57.31 115 GLY A CA 1
ATOM 846 C C . GLY A 1 115 ? -13.040 -30.523 -9.584 1.00 57.31 115 GLY A C 1
ATOM 847 O O . GLY A 1 115 ? -13.014 -29.316 -9.408 1.00 57.31 115 GLY A O 1
ATOM 848 N N . ARG A 1 116 ? -13.129 -30.969 -10.838 1.00 54.84 116 ARG A N 1
ATOM 849 C CA . ARG A 1 116 ? -14.386 -31.434 -11.443 1.00 54.84 116 ARG A CA 1
ATOM 850 C C . ARG A 1 116 ? -15.562 -30.498 -11.145 1.00 54.84 116 ARG A C 1
ATOM 852 O O . ARG A 1 116 ? -16.280 -30.717 -10.183 1.00 54.84 116 ARG A O 1
ATOM 859 N N . THR A 1 117 ? -15.837 -29.569 -12.058 1.00 57.81 117 THR A N 1
ATOM 860 C CA . THR A 1 117 ? -17.184 -29.501 -12.645 1.00 57.81 117 THR A CA 1
ATOM 861 C C . THR A 1 117 ? -17.134 -28.844 -14.015 1.00 57.81 117 THR A C 1
ATOM 863 O O . THR A 1 117 ? -16.887 -27.649 -14.153 1.00 57.81 117 THR A O 1
ATOM 866 N N . ASP A 1 118 ? -17.377 -29.675 -15.021 1.00 58.38 118 ASP A N 1
ATOM 867 C CA . ASP A 1 118 ? -17.934 -29.294 -16.305 1.00 58.38 118 ASP A CA 1
ATOM 868 C C . ASP A 1 118 ? -19.098 -28.309 -16.117 1.00 58.38 118 ASP A C 1
ATOM 870 O O . ASP A 1 118 ? -20.076 -28.619 -15.433 1.00 58.38 118 ASP A O 1
ATOM 874 N N . GLN A 1 119 ? -19.037 -27.150 -16.770 1.00 58.62 119 GLN A N 1
ATOM 875 C CA . GLN A 1 119 ? -20.248 -26.419 -17.127 1.00 58.62 119 GLN A CA 1
ATOM 876 C C . GLN A 1 119 ? -20.217 -26.136 -18.634 1.00 58.62 119 GLN A C 1
ATOM 878 O O . GLN A 1 119 ? -19.479 -25.256 -19.083 1.00 58.62 119 GLN A O 1
ATOM 883 N N . PRO A 1 120 ? -20.976 -26.903 -19.435 1.00 62.94 120 PRO A N 1
ATOM 884 C CA . PRO A 1 120 ? -21.145 -26.647 -20.851 1.00 62.94 120 PRO A CA 1
ATOM 885 C C . PRO A 1 120 ? -22.308 -25.674 -21.080 1.00 62.94 120 PRO A C 1
ATOM 887 O O . PRO A 1 120 ? -23.353 -25.774 -20.445 1.00 62.94 120 PRO A O 1
ATOM 890 N N . GLY A 1 121 ? -22.156 -24.810 -22.081 1.00 55.44 121 GLY A N 1
ATOM 891 C CA . GLY A 1 121 ? -23.282 -24.401 -22.921 1.00 55.44 121 GLY A CA 1
ATOM 892 C C . GLY A 1 121 ? -24.127 -23.226 -22.430 1.00 55.44 121 GLY A C 1
ATOM 893 O O . GLY A 1 121 ? -25.192 -23.403 -21.852 1.00 55.44 121 GLY A O 1
ATOM 894 N N . GLY A 1 122 ? -23.726 -22.020 -22.828 1.00 57.84 122 GLY A N 1
ATOM 895 C CA . GLY A 1 122 ? -24.624 -20.875 -22.971 1.00 57.84 122 GLY A CA 1
ATOM 896 C C . GLY A 1 122 ? -24.319 -20.176 -24.290 1.00 57.84 122 GLY A C 1
ATOM 897 O O . GLY A 1 122 ? -23.411 -19.355 -24.357 1.00 57.84 122 GLY A O 1
ATOM 898 N N . ALA A 1 123 ? -25.013 -20.575 -25.355 1.00 68.25 123 ALA A N 1
ATOM 899 C CA . ALA A 1 123 ? -24.862 -20.018 -26.694 1.00 68.25 123 ALA A CA 1
ATOM 900 C C . ALA A 1 123 ? -25.307 -18.537 -26.764 1.00 68.25 123 ALA A C 1
ATOM 902 O O . ALA A 1 123 ? -26.208 -18.128 -26.027 1.00 68.25 123 ALA A O 1
ATOM 903 N N . PRO A 1 124 ? -24.719 -17.738 -27.674 1.00 67.81 124 PRO A N 1
ATOM 904 C CA . PRO A 1 124 ? -25.100 -16.349 -27.901 1.00 67.81 124 PRO A CA 1
ATOM 905 C C . PRO A 1 124 ? -26.451 -16.258 -28.626 1.00 67.81 124 PRO A C 1
ATOM 907 O O . PRO A 1 124 ? -26.611 -16.771 -29.731 1.00 67.81 124 PRO A O 1
ATOM 910 N N . SER A 1 125 ? -27.417 -15.564 -28.021 1.00 70.38 125 SER A N 1
ATOM 911 C CA . SER A 1 125 ? -28.623 -15.119 -28.726 1.00 70.38 125 SER A CA 1
ATOM 912 C C . SER A 1 125 ? -28.286 -13.855 -29.517 1.00 70.38 125 SER A C 1
ATOM 914 O O . SER A 1 125 ? -27.990 -12.811 -28.939 1.00 70.38 125 SER A O 1
ATOM 916 N N . ALA A 1 126 ? -28.264 -13.994 -30.840 1.00 70.88 126 ALA A N 1
ATOM 917 C CA . ALA A 1 126 ? -28.141 -12.908 -31.805 1.00 70.88 126 ALA A CA 1
ATOM 918 C C . ALA A 1 126 ? -29.523 -12.237 -32.052 1.00 70.88 126 ALA A C 1
ATOM 920 O O . ALA A 1 126 ? -30.526 -12.690 -31.497 1.00 70.88 126 ALA A O 1
ATOM 921 N N . PRO A 1 127 ? -29.574 -11.134 -32.821 1.00 66.88 127 PRO A N 1
ATOM 922 C CA . PRO A 1 127 ? -30.476 -10.006 -32.610 1.00 66.88 127 PRO A CA 1
ATOM 923 C C . PRO A 1 127 ? -31.854 -10.176 -33.259 1.00 66.88 127 PRO A C 1
ATOM 925 O O . PRO A 1 127 ? -31.985 -10.741 -34.342 1.00 66.88 127 PRO A O 1
ATOM 928 N N . THR A 1 128 ? -32.868 -9.598 -32.617 1.00 73.75 128 THR A N 1
ATOM 929 C CA . THR A 1 128 ? -34.186 -9.385 -33.219 1.00 73.75 128 THR A CA 1
ATOM 930 C C . THR A 1 128 ? -34.176 -8.068 -33.986 1.00 73.75 128 THR A C 1
ATOM 932 O O . THR A 1 128 ? -34.110 -6.988 -33.399 1.00 73.75 128 THR A O 1
ATOM 935 N N . ASP A 1 129 ? -34.221 -8.209 -35.306 1.00 70.75 129 ASP A N 1
ATOM 936 C CA . ASP A 1 129 ? -34.671 -7.215 -36.274 1.00 70.75 129 ASP A CA 1
ATOM 937 C C . ASP A 1 129 ? -36.117 -6.755 -36.013 1.00 70.75 129 ASP A C 1
ATOM 939 O O . ASP A 1 129 ? -36.921 -7.486 -35.436 1.00 70.75 129 ASP A O 1
ATOM 943 N N . ALA A 1 130 ? -36.441 -5.606 -36.614 1.00 66.75 130 ALA A N 1
ATOM 944 C CA . ALA A 1 130 ? -37.771 -5.105 -36.985 1.00 66.75 130 ALA A CA 1
ATOM 945 C C . ALA A 1 130 ? -38.429 -4.057 -36.071 1.00 66.75 130 ALA A C 1
ATOM 947 O O . ALA A 1 130 ? -38.967 -4.368 -35.010 1.00 66.75 130 ALA A O 1
ATOM 948 N N . ALA A 1 131 ? -38.454 -2.821 -36.588 1.00 66.06 131 ALA A N 1
ATOM 949 C CA . ALA A 1 131 ? -39.611 -1.917 -36.734 1.00 66.06 131 ALA A CA 1
ATOM 950 C C . ALA A 1 131 ? -39.092 -0.466 -36.766 1.00 66.06 131 ALA A C 1
ATOM 952 O O . ALA A 1 131 ? -38.259 -0.111 -35.939 1.00 66.06 131 ALA A O 1
ATOM 953 N N . SER A 1 132 ? -39.515 0.461 -37.619 1.00 63.72 132 SER A N 1
ATOM 954 C CA . SER A 1 132 ? -40.366 0.524 -38.812 1.00 63.72 132 SER A CA 1
ATOM 955 C C . SER A 1 132 ? -40.095 1.894 -39.441 1.00 63.72 132 SER A C 1
ATOM 957 O O . SER A 1 132 ? -39.664 2.798 -38.686 1.00 63.72 132 SER A O 1
#

Sequence (132 aa):
MLAFLNLGVLELVVIAAVAVLVFGKDLPQAASKAYLQVRKLRNAVDDLRRDSGIERELRNIENTVRAAEWEARRKDPVQSPATVARGALPESGGGSGAASAAVPPPPPAPEADSGRTDQPGGAPSAPTDAAS

Secondary structure (DSSP, 8-state):
--GGGG--HHHHHHHHHHHHHHHGGGHHHHHHHHHHHHHHHHHHHHHHHHHTTHHHHHHHHHHHHHHHHHHHHHH-TT--S-S-S-----------------PPPPPPPPP---------------------